Protein AF-A0A3B9H7D8-F1 (afdb_monomer_lite)

Radius of gyration: 16.15 Å; chains: 1; bounding box: 36×21×38 Å

Secondary structure (DSSP, 8-state):
--STT----SS---TT--EEE--EEEE-TT-SS-GGGTTEEEE--EEE-

Sequence (49 aa):
GLDVHDVGRYGKLEPGQVITVEPGIYIPQGSPCDQKWWNIGVRIEDDIL

Structure (mmCIF, N/CA/C/O backbone):
data_AF-A0A3B9H7D8-F1
#
_entry.id   AF-A0A3B9H7D8-F1
#
loop_
_atom_site.group_PDB
_atom_site.id
_atom_site.type_symbol
_atom_site.label_atom_id
_atom_site.label_alt_id
_atom_site.label_comp_id
_atom_site.label_asym_id
_atom_site.label_entity_id
_atom_site.label_seq_id
_atom_site.pdbx_PDB_ins_code
_atom_site.Cartn_x
_atom_site.Cartn_y
_atom_site.Cartn_z
_atom_site.occupancy
_atom_site.B_iso_or_equiv
_atom_site.auth_seq_id
_atom_site.auth_comp_id
_atom_site.auth_asym_id
_atom_site.auth_atom_id
_atom_site.pdbx_PDB_model_num
ATOM 1 N N . GLY A 1 1 ? 11.884 -7.983 -6.542 1.00 90.38 1 GLY A N 1
ATOM 2 C CA . GLY A 1 1 ? 13.307 -8.020 -6.908 1.00 90.38 1 GLY A CA 1
ATOM 3 C C . GLY A 1 1 ? 13.882 -9.408 -6.729 1.00 90.38 1 GLY A C 1
ATOM 4 O O . GLY A 1 1 ? 13.108 -10.361 -6.773 1.00 90.38 1 GLY A O 1
ATOM 5 N N . LEU A 1 2 ? 15.198 -9.535 -6.507 1.00 95.44 2 LEU A N 1
ATOM 6 C CA . LEU A 1 2 ? 15.773 -10.775 -5.941 1.00 95.44 2 LEU A CA 1
ATOM 7 C C . LEU A 1 2 ? 15.474 -10.889 -4.438 1.00 95.44 2 LEU A C 1
ATOM 9 O O . LEU A 1 2 ? 15.237 -11.990 -3.945 1.00 95.44 2 LEU A O 1
ATOM 13 N N . ASP A 1 3 ? 15.414 -9.746 -3.751 1.00 96.00 3 ASP A N 1
ATOM 14 C CA . ASP A 1 3 ? 14.956 -9.610 -2.370 1.00 96.00 3 ASP A CA 1
ATOM 15 C C . ASP A 1 3 ? 13.556 -8.964 -2.306 1.00 96.00 3 ASP A C 1
ATOM 17 O O . ASP A 1 3 ? 13.121 -8.288 -3.247 1.00 96.00 3 ASP A O 1
ATOM 21 N N . VAL A 1 4 ? 12.840 -9.173 -1.188 1.00 94.81 4 VAL A N 1
ATOM 22 C CA . VAL A 1 4 ? 11.520 -8.551 -0.934 1.00 94.81 4 VAL A CA 1
ATOM 23 C C . VAL A 1 4 ? 11.629 -7.031 -0.820 1.00 94.81 4 VAL A C 1
ATOM 25 O O . VAL A 1 4 ? 10.858 -6.306 -1.433 1.00 94.81 4 VAL A O 1
ATOM 28 N N . HIS A 1 5 ? 12.647 -6.547 -0.112 1.00 94.88 5 HIS A N 1
ATOM 29 C CA . HIS A 1 5 ? 13.084 -5.158 -0.169 1.00 94.88 5 HIS A CA 1
ATOM 30 C C . HIS A 1 5 ? 14.371 -5.124 -0.983 1.00 94.88 5 HIS A C 1
ATOM 32 O O . HIS A 1 5 ? 15.463 -5.259 -0.431 1.00 94.88 5 HIS A O 1
ATOM 38 N N . ASP A 1 6 ? 14.220 -5.035 -2.303 1.00 93.88 6 ASP A N 1
ATOM 39 C CA . ASP A 1 6 ? 15.360 -5.082 -3.212 1.00 93.88 6 ASP A CA 1
ATOM 40 C C . ASP A 1 6 ? 16.227 -3.820 -3.118 1.00 93.88 6 ASP A C 1
ATOM 42 O O . ASP A 1 6 ? 15.812 -2.758 -2.638 1.00 93.88 6 ASP A O 1
ATOM 46 N N . VAL A 1 7 ? 17.466 -3.942 -3.580 1.00 89.44 7 VAL A N 1
ATOM 47 C CA . VAL A 1 7 ? 18.428 -2.842 -3.587 1.00 89.44 7 VAL A CA 1
ATOM 48 C C . VAL A 1 7 ? 18.000 -1.726 -4.545 1.00 89.44 7 VAL A C 1
ATOM 50 O O . VAL A 1 7 ? 17.451 -1.950 -5.619 1.00 89.44 7 VAL A O 1
ATOM 53 N N . GLY A 1 8 ? 18.312 -0.483 -4.188 1.00 85.25 8 GLY A N 1
ATOM 54 C CA . GLY A 1 8 ? 17.998 0.684 -5.005 1.00 85.25 8 GLY A CA 1
ATOM 55 C C . GLY A 1 8 ? 18.321 1.975 -4.267 1.00 85.25 8 GLY A C 1
ATOM 56 O O . GLY A 1 8 ? 18.470 1.989 -3.045 1.00 85.25 8 GLY A O 1
ATOM 57 N N . ARG A 1 9 ? 18.470 3.079 -5.001 1.00 80.38 9 ARG A N 1
ATOM 58 C CA . ARG A 1 9 ? 18.564 4.417 -4.398 1.00 80.38 9 ARG A CA 1
ATOM 59 C C . ARG A 1 9 ? 17.213 5.102 -4.522 1.00 80.38 9 ARG A C 1
ATOM 61 O O . ARG A 1 9 ? 16.599 5.047 -5.581 1.00 80.38 9 ARG A O 1
ATOM 68 N N . TYR A 1 10 ? 16.795 5.808 -3.476 1.00 81.56 10 TYR A N 1
ATOM 69 C CA . TYR A 1 10 ? 15.642 6.699 -3.558 1.00 81.56 10 TYR A CA 1
ATOM 70 C C . TYR A 1 10 ? 15.950 7.828 -4.55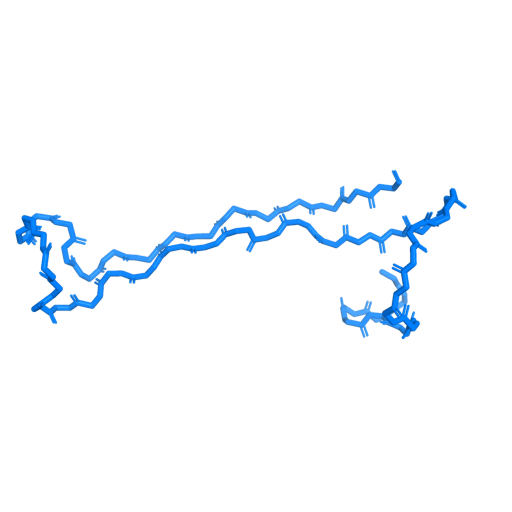1 1.00 81.56 10 TYR A C 1
ATOM 72 O O . TYR A 1 10 ? 16.898 8.594 -4.363 1.00 81.56 10 TYR A O 1
ATOM 80 N N . GLY A 1 11 ? 15.182 7.895 -5.635 1.00 90.06 11 GLY A N 1
ATOM 81 C CA . GLY A 1 11 ? 15.420 8.790 -6.762 1.00 90.06 11 GLY A CA 1
ATOM 82 C C . GLY A 1 11 ? 14.211 8.862 -7.688 1.00 90.06 11 GLY A C 1
ATOM 83 O O . GLY A 1 11 ? 13.142 8.346 -7.368 1.00 90.06 11 GLY A O 1
ATOM 84 N N . LYS A 1 12 ? 14.369 9.529 -8.836 1.00 95.19 12 LYS A N 1
ATOM 85 C CA . LYS A 1 12 ? 13.336 9.503 -9.879 1.00 95.19 12 LYS A CA 1
ATOM 86 C C . LYS A 1 12 ? 13.240 8.090 -10.450 1.00 95.19 12 LYS A C 1
ATOM 88 O O . LYS A 1 12 ? 14.274 7.465 -10.654 1.00 95.19 12 LYS A O 1
ATOM 93 N N . LEU A 1 13 ? 12.016 7.639 -10.717 1.00 94.81 13 LEU A N 1
ATOM 94 C CA . LEU A 1 13 ? 11.790 6.353 -11.359 1.00 94.81 13 LEU A CA 1
ATOM 95 C C . LEU A 1 13 ? 12.284 6.381 -12.809 1.00 94.81 13 LEU A C 1
ATOM 97 O O . LEU A 1 13 ? 12.049 7.350 -13.538 1.00 94.81 13 LEU A O 1
ATOM 101 N N . GLU A 1 14 ? 12.948 5.308 -13.209 1.00 94.19 14 GLU A N 1
ATOM 102 C CA . GLU A 1 14 ? 13.443 5.040 -14.551 1.00 94.19 14 GLU A CA 1
ATOM 103 C C . GLU A 1 14 ? 12.752 3.785 -15.111 1.00 94.19 14 GLU A C 1
ATOM 105 O O . GLU A 1 14 ? 12.419 2.876 -14.345 1.00 94.19 14 GLU A O 1
ATOM 110 N N . PRO A 1 15 ? 12.520 3.701 -16.436 1.00 96.44 15 PRO A N 1
ATOM 111 C CA . PRO A 1 15 ? 11.890 2.530 -17.039 1.00 96.44 15 PRO A CA 1
ATOM 112 C C . PRO A 1 15 ? 12.610 1.223 -16.687 1.00 96.44 15 PRO A C 1
ATOM 114 O O . PRO A 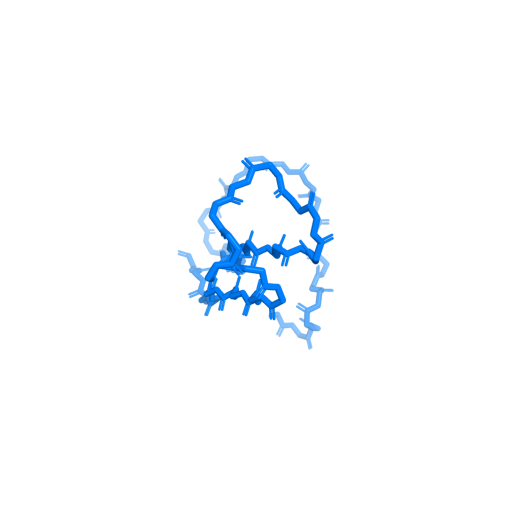1 15 ? 13.828 1.122 -16.839 1.00 96.44 15 PRO A O 1
ATOM 117 N N . GLY A 1 16 ? 11.844 0.210 -16.274 1.00 94.12 16 GLY A N 1
ATOM 118 C CA . GLY A 1 16 ? 12.362 -1.113 -15.918 1.00 94.12 16 GLY A CA 1
ATOM 119 C C . GLY A 1 16 ? 12.601 -1.327 -14.420 1.00 94.12 16 GLY A C 1
ATOM 120 O O . GLY A 1 16 ? 12.987 -2.429 -14.029 1.00 94.12 16 GLY A O 1
ATOM 121 N N . GLN A 1 17 ? 12.381 -0.311 -13.582 1.00 95.38 17 GLN A N 1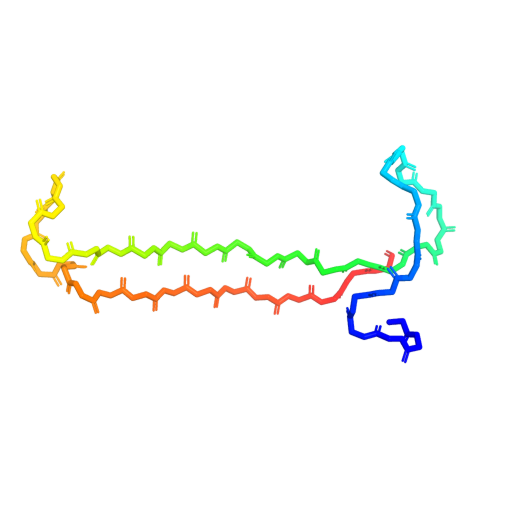
ATOM 122 C CA . GLN A 1 17 ? 12.365 -0.481 -12.130 1.00 95.38 17 GLN A CA 1
ATOM 123 C C . GLN A 1 17 ? 11.051 -1.116 -11.670 1.00 95.38 17 GLN A C 1
ATOM 125 O O . GLN A 1 17 ? 9.986 -0.664 -12.062 1.00 95.38 17 GLN A O 1
ATOM 130 N N . VAL A 1 18 ? 11.132 -2.110 -10.782 1.00 95.19 18 VAL A N 1
ATOM 131 C CA . VAL A 1 18 ? 9.954 -2.732 -10.159 1.00 95.19 18 VAL A CA 1
ATOM 132 C C . VAL A 1 18 ? 9.836 -2.273 -8.711 1.00 95.19 18 VAL A C 1
ATOM 134 O O . VAL A 1 18 ? 10.816 -2.365 -7.968 1.00 95.19 18 VAL A O 1
ATOM 137 N N . ILE A 1 19 ? 8.658 -1.800 -8.307 1.00 95.88 19 ILE A N 1
ATOM 138 C CA . ILE A 1 19 ? 8.369 -1.336 -6.940 1.00 95.88 19 ILE A CA 1
ATOM 139 C C . ILE A 1 19 ? 7.021 -1.867 -6.443 1.00 95.88 19 ILE A C 1
ATOM 141 O O . ILE A 1 19 ? 6.130 -2.139 -7.247 1.00 95.88 19 ILE A O 1
ATOM 145 N N . THR A 1 20 ? 6.848 -1.937 -5.123 1.00 97.12 20 THR A N 1
ATOM 146 C CA . THR A 1 20 ? 5.533 -2.112 -4.499 1.00 97.12 20 THR A CA 1
ATOM 147 C C . THR A 1 20 ? 4.804 -0.769 -4.410 1.00 97.12 20 THR A C 1
ATOM 149 O O . THR A 1 20 ? 5.407 0.291 -4.196 1.00 97.12 20 THR A O 1
ATOM 152 N N . VAL A 1 21 ? 3.481 -0.798 -4.553 1.00 97.62 21 VAL A N 1
ATOM 153 C CA . VAL A 1 21 ? 2.590 0.311 -4.186 1.00 97.62 21 VAL A CA 1
ATOM 154 C C . VAL A 1 21 ? 1.618 -0.211 -3.139 1.00 97.62 21 VAL A C 1
ATOM 156 O O . VAL A 1 21 ? 0.691 -0.948 -3.458 1.00 97.62 21 VAL A O 1
ATOM 159 N N . GLU A 1 22 ? 1.848 0.164 -1.880 1.00 98.25 22 GLU A N 1
ATOM 160 C CA . GLU A 1 22 ? 1.258 -0.525 -0.722 1.00 98.25 22 GLU A CA 1
ATOM 161 C C . GLU A 1 22 ? 0.569 0.397 0.310 1.00 98.25 22 GLU A C 1
ATOM 163 O O . GLU A 1 22 ? 0.924 0.412 1.494 1.00 98.25 22 GLU A O 1
ATOM 168 N N . PRO A 1 23 ? -0.425 1.218 -0.083 1.00 98.44 23 PRO A N 1
ATOM 169 C CA . PRO A 1 23 ? -1.130 2.080 0.861 1.00 98.44 23 PRO A CA 1
ATOM 170 C C . PRO A 1 23 ? -1.847 1.281 1.958 1.00 98.44 23 PRO A C 1
ATOM 172 O O . PRO A 1 23 ? -2.530 0.287 1.700 1.00 98.44 23 PRO A O 1
ATOM 175 N N . GLY A 1 24 ? -1.763 1.780 3.193 1.00 98.25 24 GLY A N 1
ATOM 176 C CA . GLY A 1 24 ? -2.449 1.200 4.342 1.00 98.25 24 GLY A CA 1
ATOM 177 C C . GLY A 1 24 ? -3.081 2.234 5.267 1.00 98.25 24 GLY A C 1
ATOM 178 O O . GLY A 1 24 ? -2.595 3.357 5.404 1.00 98.25 24 GLY A O 1
ATOM 179 N N . ILE A 1 25 ? -4.166 1.830 5.925 1.00 98.12 25 ILE A N 1
ATOM 180 C CA . ILE A 1 25 ? -4.834 2.571 6.994 1.00 98.12 25 ILE A CA 1
ATOM 181 C C . ILE A 1 25 ? -5.040 1.652 8.195 1.00 98.12 25 ILE A C 1
ATOM 183 O O . ILE A 1 25 ? -5.504 0.520 8.066 1.00 98.12 25 ILE A O 1
ATOM 187 N N . TYR A 1 26 ? -4.703 2.157 9.376 1.00 98.25 26 TYR A N 1
ATOM 188 C CA . TYR A 1 26 ? -4.801 1.429 10.634 1.00 98.25 26 TYR A CA 1
ATOM 189 C C . TYR A 1 26 ? -5.506 2.327 11.648 1.00 98.25 26 TYR A C 1
ATOM 191 O O . TYR A 1 26 ? -5.027 3.422 11.941 1.00 98.25 26 TYR A O 1
ATOM 199 N N . ILE A 1 27 ? -6.657 1.886 12.154 1.00 98.62 27 ILE A N 1
ATOM 200 C CA . ILE A 1 27 ? -7.521 2.673 13.039 1.00 98.62 27 ILE A CA 1
ATOM 201 C C . ILE A 1 27 ? -7.486 2.042 14.434 1.00 98.62 27 ILE A C 1
ATOM 203 O O . ILE A 1 27 ? -8.259 1.122 14.704 1.00 98.62 27 ILE A O 1
ATOM 207 N N . PRO A 1 28 ? -6.604 2.48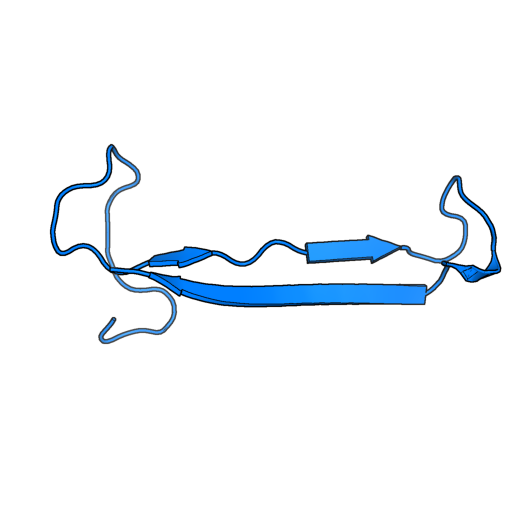6 15.346 1.00 98.50 28 PRO A N 1
ATOM 208 C CA . PRO A 1 28 ? -6.594 1.976 16.711 1.00 98.50 28 PRO A CA 1
ATOM 209 C C . PRO A 1 28 ? -7.863 2.381 17.471 1.00 98.50 28 PRO A C 1
ATOM 211 O O . PRO A 1 28 ? -8.524 3.374 17.148 1.00 98.50 28 PRO A O 1
ATOM 214 N N . GLN A 1 29 ? -8.188 1.633 18.522 1.00 98.31 29 GLN A N 1
ATOM 215 C CA . GLN A 1 29 ? -9.209 2.021 19.492 1.00 98.31 29 GLN A CA 1
ATOM 216 C C . GLN A 1 29 ? -8.977 3.451 20.013 1.00 98.31 29 GLN A C 1
ATOM 218 O O . GLN A 1 29 ? -7.853 3.824 20.341 1.00 98.31 29 GLN A O 1
ATOM 223 N N . GLY A 1 30 ? -10.044 4.252 20.101 1.00 98.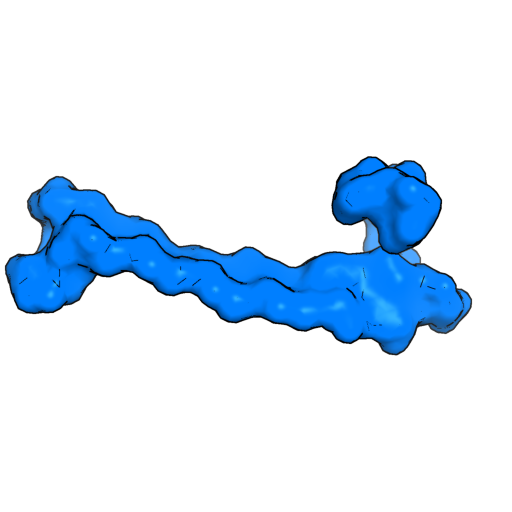19 30 GLY A N 1
ATOM 224 C CA . GLY A 1 30 ? -9.965 5.651 20.539 1.00 98.19 30 GLY A CA 1
ATOM 225 C C . GLY A 1 30 ? -9.585 6.655 19.445 1.00 98.19 30 GLY A C 1
ATOM 226 O O . GLY A 1 30 ? -9.440 7.837 19.750 1.00 98.19 30 GLY A O 1
ATOM 227 N N . SER A 1 31 ? -9.435 6.222 18.188 1.00 98.12 31 SER A N 1
ATOM 228 C CA . SER A 1 31 ? -9.199 7.133 17.057 1.00 98.12 31 SER A CA 1
ATOM 229 C C . SER A 1 31 ? -10.329 8.164 16.902 1.00 98.12 31 SER A C 1
ATOM 231 O O . SER A 1 31 ? -11.480 7.841 17.211 1.00 98.12 31 SER A O 1
ATOM 233 N N . PRO A 1 32 ? -10.045 9.379 16.387 1.00 97.44 32 PRO A N 1
ATOM 234 C CA . PRO A 1 32 ? -11.023 10.464 16.250 1.00 97.44 32 PRO A CA 1
ATOM 235 C C . PRO A 1 32 ? -11.993 10.236 15.069 1.00 97.44 32 PRO A C 1
ATOM 237 O O . PRO A 1 32 ? -12.031 11.004 14.110 1.00 97.44 32 PRO A O 1
ATOM 240 N N . CYS A 1 33 ? -12.763 9.151 15.123 1.00 97.06 33 CYS A N 1
ATOM 241 C CA . CYS A 1 33 ? -13.772 8.739 14.147 1.00 97.06 33 CYS A CA 1
ATOM 242 C C . CYS A 1 33 ? -14.830 7.836 14.814 1.00 97.06 33 CYS A C 1
ATOM 244 O O . CYS A 1 33 ? -14.702 7.493 15.991 1.00 97.06 33 CYS A O 1
ATOM 246 N N . ASP A 1 34 ? -15.872 7.437 14.073 1.00 98.31 34 ASP A N 1
ATOM 247 C CA . ASP A 1 34 ? -16.906 6.533 14.593 1.00 98.31 34 ASP A CA 1
ATOM 248 C C . ASP A 1 34 ? -16.306 5.228 15.136 1.00 98.31 34 ASP A C 1
ATOM 250 O O . ASP A 1 34 ? -15.530 4.551 14.457 1.00 98.31 34 ASP A O 1
ATOM 254 N N . GLN A 1 35 ? -16.776 4.806 16.313 1.00 98.31 35 GLN A N 1
ATOM 255 C CA . GLN A 1 35 ? -16.319 3.590 16.994 1.00 98.31 35 GLN A CA 1
ATOM 256 C C . GLN A 1 35 ? -16.420 2.322 16.130 1.00 98.31 35 GLN A C 1
ATOM 258 O O . GLN A 1 35 ? -15.625 1.401 16.297 1.00 98.31 35 GLN A O 1
ATOM 263 N N . LYS A 1 36 ? -17.362 2.275 15.178 1.00 98.19 36 LYS A N 1
ATOM 264 C CA . LYS A 1 36 ? -17.527 1.141 14.252 1.00 98.19 36 LYS A CA 1
ATOM 265 C C . LYS A 1 36 ? -16.301 0.884 13.367 1.00 98.19 36 LYS A C 1
ATOM 267 O O . LYS A 1 36 ? -16.182 -0.206 12.823 1.00 98.19 36 LYS A O 1
ATOM 272 N N . TRP A 1 37 ? -15.425 1.877 13.200 1.00 98.38 37 TRP A N 1
ATOM 273 C CA . TRP A 1 37 ? -14.210 1.764 12.393 1.00 98.38 37 TRP A CA 1
ATOM 274 C C . TRP A 1 37 ? -12.963 1.411 13.208 1.00 98.38 37 TRP A C 1
ATOM 276 O O . TRP A 1 37 ? -11.905 1.183 12.630 1.00 98.38 37 TRP A O 1
ATOM 286 N N . TRP A 1 38 ? -13.052 1.388 14.538 1.00 98.62 38 TRP A N 1
ATOM 287 C CA . TRP A 1 38 ? -11.912 1.072 15.394 1.00 98.62 38 TRP A CA 1
ATOM 288 C C . TRP A 1 38 ? -11.465 -0.383 15.246 1.00 98.62 38 TRP A C 1
ATOM 290 O O . TRP A 1 38 ? -12.258 -1.273 14.950 1.00 98.62 38 TRP A O 1
ATOM 300 N N . ASN A 1 39 ? -10.184 -0.619 15.526 1.00 98.44 39 ASN A N 1
ATOM 301 C CA . ASN A 1 39 ? -9.494 -1.905 15.425 1.00 98.44 39 ASN A CA 1
ATOM 302 C C . ASN A 1 39 ? -9.513 -2.519 14.014 1.00 98.44 39 ASN A C 1
ATOM 304 O O . ASN A 1 39 ? -9.325 -3.724 13.860 1.00 98.44 39 ASN A O 1
ATOM 308 N N . ILE A 1 40 ? -9.704 -1.688 12.985 1.00 98.44 40 ILE A N 1
ATOM 309 C CA . ILE A 1 40 ? -9.610 -2.087 11.581 1.00 98.44 40 ILE A CA 1
ATOM 310 C C . ILE A 1 40 ? -8.244 -1.672 11.035 1.00 98.44 40 ILE A C 1
ATOM 312 O O . ILE A 1 40 ? -7.830 -0.519 11.163 1.00 98.44 40 ILE A O 1
ATOM 316 N N . GLY A 1 41 ? -7.562 -2.623 10.403 1.00 98.31 41 GLY A N 1
ATOM 317 C CA . GLY A 1 41 ? -6.359 -2.396 9.613 1.00 98.31 41 GLY A CA 1
ATOM 318 C C . GLY A 1 41 ? -6.561 -2.931 8.202 1.00 98.31 41 GLY A C 1
ATOM 319 O O . GLY A 1 41 ? -7.014 -4.063 8.037 1.00 98.31 41 GLY A O 1
ATOM 320 N N . VAL A 1 42 ? -6.239 -2.124 7.196 1.00 98.44 42 VAL A N 1
ATOM 321 C CA . VAL A 1 42 ? -6.318 -2.500 5.781 1.00 98.44 42 VAL A CA 1
ATOM 322 C C . VAL A 1 42 ? -5.049 -2.031 5.085 1.00 98.44 42 VAL A C 1
ATOM 324 O O . VAL A 1 42 ? -4.645 -0.885 5.261 1.00 98.44 42 VAL A O 1
ATOM 327 N N . ARG A 1 43 ? -4.452 -2.902 4.270 1.00 98.75 43 ARG A N 1
ATOM 328 C CA . ARG A 1 43 ? -3.409 -2.564 3.297 1.00 98.75 43 ARG A CA 1
ATOM 329 C C . ARG A 1 43 ? -3.771 -3.209 1.966 1.00 98.75 43 ARG A C 1
ATOM 331 O O . ARG A 1 43 ? -4.236 -4.348 1.957 1.00 98.75 43 ARG A O 1
ATOM 338 N N . 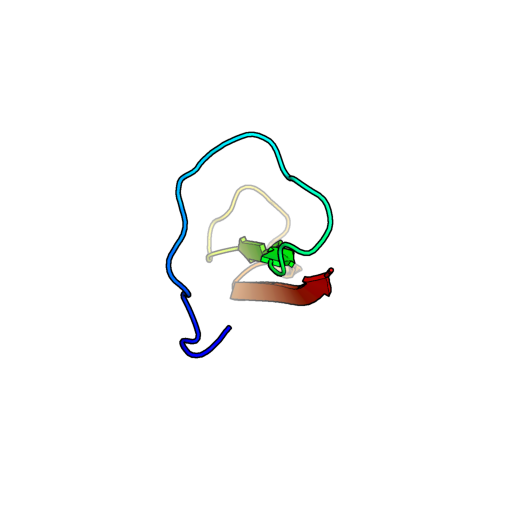ILE A 1 44 ? -3.602 -2.468 0.881 1.00 98.50 44 ILE A N 1
ATOM 339 C CA . ILE A 1 44 ? -3.727 -2.975 -0.489 1.00 98.50 44 ILE A CA 1
ATOM 340 C C . ILE A 1 44 ? -2.355 -2.793 -1.116 1.00 98.50 44 ILE A C 1
ATOM 342 O O . ILE A 1 44 ? -1.778 -1.723 -0.968 1.00 98.50 44 ILE A O 1
ATOM 346 N N . GLU A 1 45 ? -1.827 -3.835 -1.739 1.00 98.50 45 GLU A N 1
ATOM 347 C CA . GLU A 1 45 ? -0.433 -3.923 -2.162 1.00 98.50 45 GLU A CA 1
ATOM 348 C C . GLU A 1 45 ? -0.368 -4.642 -3.508 1.00 98.50 45 GLU A C 1
ATOM 350 O O . GLU A 1 45 ? -0.934 -5.725 -3.644 1.00 98.50 45 GLU A O 1
ATOM 355 N N . ASP A 1 46 ? 0.292 -4.007 -4.477 1.00 98.50 46 ASP A N 1
ATOM 356 C CA . ASP A 1 46 ? 0.556 -4.541 -5.815 1.00 98.50 46 ASP A CA 1
ATOM 357 C C . ASP A 1 46 ? 2.000 -4.231 -6.238 1.00 98.50 46 ASP A C 1
ATOM 359 O O . ASP A 1 46 ? 2.596 -3.243 -5.796 1.00 98.50 46 ASP A O 1
ATOM 363 N N . ASP A 1 47 ? 2.521 -5.050 -7.153 1.00 97.56 47 ASP A N 1
ATOM 364 C CA . ASP A 1 47 ? 3.821 -4.873 -7.804 1.00 97.56 47 ASP A CA 1
ATOM 365 C C . ASP A 1 47 ? 3.665 -4.164 -9.160 1.00 97.56 47 ASP A C 1
ATOM 367 O O . ASP A 1 47 ? 2.852 -4.572 -9.995 1.00 97.56 47 ASP A O 1
ATOM 371 N N . ILE A 1 48 ? 4.474 -3.129 -9.413 1.00 95.06 48 ILE A N 1
ATOM 372 C CA . ILE A 1 48 ? 4.434 -2.302 -10.635 1.00 95.06 48 ILE A CA 1
ATOM 373 C C . ILE A 1 48 ? 5.819 -2.255 -11.300 1.00 95.06 48 ILE A C 1
ATOM 375 O O . ILE A 1 48 ? 6.819 -2.148 -10.594 1.00 95.06 48 ILE A O 1
ATOM 379 N N . LEU A 1 49 ? 5.865 -2.301 -12.642 1.00 92.25 49 LEU A N 1
ATOM 380 C CA . LEU A 1 49 ? 7.059 -2.180 -13.505 1.00 92.25 49 LEU A CA 1
ATOM 381 C C . LEU A 1 49 ? 7.097 -0.839 -14.262 1.00 92.25 49 LEU A C 1
ATOM 383 O O . LEU A 1 49 ? 6.006 -0.383 -14.678 1.00 92.25 49 LEU A O 1
#

Foldseek 3Di:
DVDPPDDDDPDDDDPPDKDKDKDKDAADQPRPDDRVCHRDIDIDIDIDD

pLDDT: mean 95.72, std 4.16, range [80.38, 98.75]